Protein AF-A0A2G9TK03-F1 (afdb_monomer)

Organism: Teladorsagia circumcincta (NCBI:txid45464)

Nearest PDB structures (foldseek):
  6gzz-assembly1_V4  TM=2.877E-01  e=1.439E+00  Thermus thermophilus HB8
  5myj-assembly1_A  TM=3.465E-01  e=3.894E+00  Lactococcus cremoris subsp. cremoris MG1363
  5y5u-assembly2_B  TM=3.336E-01  e=6.018E+00  Homo sapiens
  3o4u-assembly1_A  TM=2.567E-01  e=2.519E+00  Homo sapiens

Structure (mmCIF, N/CA/C/O backbone):
data_AF-A0A2G9TK03-F1
#
_entry.id   AF-A0A2G9TK03-F1
#
loop_
_atom_site.group_PDB
_atom_site.id
_atom_site.type_symbol
_atom_site.label_atom_id
_atom_site.label_alt_id
_atom_site.label_comp_id
_atom_site.label_asym_id
_atom_site.label_entity_id
_atom_site.label_seq_id
_atom_site.pdbx_PDB_ins_code
_atom_site.Cartn_x
_atom_site.Cartn_y
_atom_site.Cartn_z
_atom_site.occupancy
_atom_site.B_iso_or_equiv
_atom_site.auth_seq_id
_atom_site.auth_comp_id
_atom_site.auth_asym_id
_atom_site.auth_atom_id
_atom_site.pdbx_PDB_model_num
ATOM 1 N N . MET A 1 1 ? 4.027 -8.608 -5.013 1.00 59.78 1 MET A N 1
ATOM 2 C CA . MET A 1 1 ? 3.207 -9.413 -4.078 1.00 59.78 1 MET A CA 1
ATOM 3 C C . MET A 1 1 ? 1.863 -8.743 -3.835 1.00 59.78 1 MET A C 1
ATOM 5 O O . MET A 1 1 ? 1.709 -8.000 -2.877 1.00 59.78 1 MET A O 1
ATOM 9 N N . ARG A 1 2 ? 0.888 -8.976 -4.718 1.00 73.88 2 ARG A N 1
ATOM 10 C CA . ARG A 1 2 ? -0.509 -8.551 -4.513 1.00 73.88 2 ARG A CA 1
ATOM 11 C C . ARG A 1 2 ? -1.278 -9.523 -3.605 1.00 73.88 2 ARG A C 1
ATOM 13 O O . ARG A 1 2 ? -2.320 -9.173 -3.074 1.00 73.88 2 ARG A O 1
ATOM 20 N N . GLY A 1 3 ? -0.734 -10.727 -3.420 1.00 82.62 3 GLY A N 1
ATOM 21 C CA . GLY A 1 3 ? -1.364 -11.800 -2.660 1.00 82.62 3 GLY A CA 1
ATOM 22 C C . GLY A 1 3 ? -1.612 -11.469 -1.197 1.00 82.62 3 GLY A C 1
ATOM 23 O O . GLY A 1 3 ? -2.752 -11.531 -0.779 1.00 82.62 3 GLY A O 1
ATOM 24 N N . ILE A 1 4 ? -0.594 -10.996 -0.471 1.00 85.19 4 ILE A N 1
ATOM 25 C CA . ILE A 1 4 ? -0.731 -10.628 0.952 1.00 85.19 4 ILE A CA 1
ATOM 26 C C . IL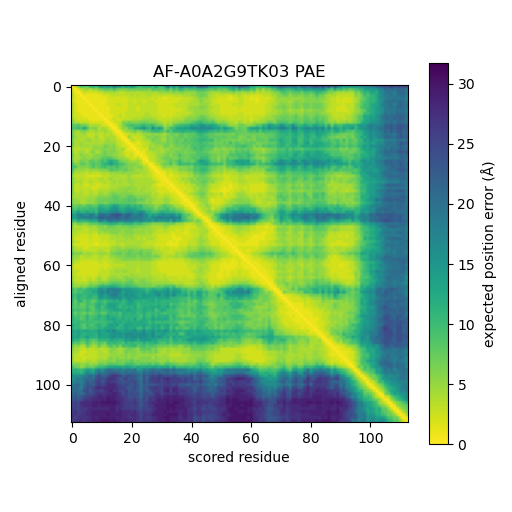E A 1 4 ? -1.832 -9.578 1.153 1.00 85.19 4 ILE A C 1
ATOM 28 O O . ILE A 1 4 ? -2.647 -9.704 2.057 1.00 85.19 4 ILE A O 1
ATOM 32 N N . TYR A 1 5 ? -1.884 -8.559 0.288 1.00 88.88 5 TYR A N 1
ATOM 33 C CA . TYR A 1 5 ? -2.943 -7.549 0.328 1.00 88.88 5 TYR A CA 1
ATOM 34 C C . TYR A 1 5 ? -4.327 -8.166 0.098 1.00 88.88 5 TYR A C 1
ATOM 36 O O . TYR A 1 5 ? -5.255 -7.901 0.853 1.00 88.88 5 TYR A O 1
ATOM 44 N N . LYS A 1 6 ? -4.458 -9.025 -0.918 1.00 89.00 6 LYS A N 1
ATOM 45 C CA . LYS A 1 6 ? -5.711 -9.728 -1.199 1.00 89.00 6 LYS A CA 1
ATOM 46 C C . LYS A 1 6 ? -6.148 -10.630 -0.048 1.00 89.00 6 LYS A C 1
ATOM 48 O O . LYS A 1 6 ? -7.310 -10.582 0.332 1.00 89.00 6 LYS A O 1
ATOM 53 N N . ASP A 1 7 ? -5.228 -11.419 0.497 1.00 89.31 7 ASP A N 1
ATOM 54 C CA . ASP A 1 7 ? -5.477 -12.298 1.638 1.00 89.31 7 ASP A CA 1
ATOM 55 C C . ASP A 1 7 ? -5.959 -11.503 2.840 1.00 89.31 7 ASP A C 1
ATOM 57 O O . ASP A 1 7 ? -6.963 -11.863 3.444 1.00 89.31 7 ASP A O 1
ATOM 61 N N . LEU A 1 8 ? -5.305 -10.378 3.141 1.00 89.38 8 LEU A N 1
ATOM 62 C CA . LEU A 1 8 ? -5.721 -9.502 4.230 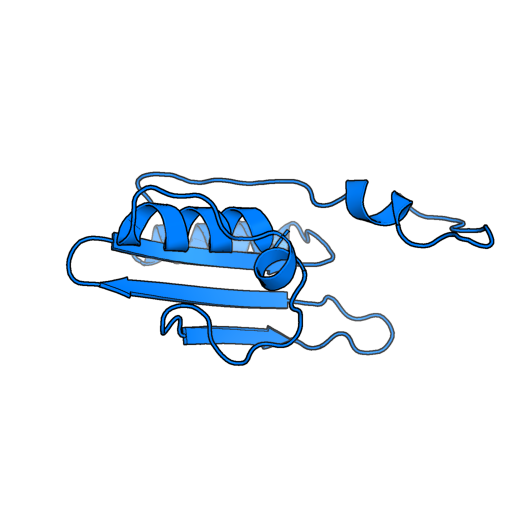1.00 89.38 8 LEU A CA 1
ATOM 63 C C . LEU A 1 8 ? -7.157 -9.003 4.027 1.00 89.38 8 LEU A C 1
ATOM 65 O O . LEU A 1 8 ? -7.954 -9.029 4.962 1.00 89.38 8 LEU A O 1
ATOM 69 N N . LEU A 1 9 ? -7.510 -8.590 2.808 1.00 90.25 9 LEU A N 1
ATOM 70 C CA . LEU A 1 9 ? -8.866 -8.138 2.505 1.00 90.25 9 LEU A CA 1
ATOM 71 C C . LEU A 1 9 ? -9.907 -9.255 2.630 1.00 90.25 9 LEU A C 1
ATOM 73 O O . LEU A 1 9 ? -10.969 -9.012 3.201 1.00 90.25 9 LEU A O 1
ATOM 77 N N . VAL A 1 10 ? -9.624 -10.466 2.143 1.00 90.75 10 VAL A N 1
ATOM 78 C CA . VAL A 1 10 ? -10.545 -11.611 2.284 1.00 90.75 10 VAL A CA 1
ATOM 79 C C . VAL A 1 10 ? -10.699 -11.997 3.754 1.00 90.75 10 VAL A C 1
ATOM 81 O O . VAL A 1 10 ? -11.823 -12.156 4.236 1.00 90.75 10 VAL A O 1
ATOM 84 N N . MET A 1 11 ? -9.587 -12.045 4.490 1.00 89.62 11 MET A N 1
ATOM 85 C CA . MET A 1 11 ? -9.569 -12.388 5.908 1.00 89.62 11 MET A CA 1
ATOM 86 C C . MET A 1 11 ? -10.406 -11.405 6.734 1.00 89.62 11 MET A C 1
ATOM 88 O O . MET A 1 11 ? -11.126 -11.826 7.635 1.00 89.62 11 MET A O 1
ATOM 92 N N . LEU A 1 12 ? -10.391 -10.113 6.394 1.00 88.38 12 LEU A N 1
ATOM 93 C CA . LEU A 1 12 ? -11.220 -9.106 7.063 1.00 88.38 12 LEU A CA 1
ATOM 94 C C . LEU A 1 12 ? -12.725 -9.251 6.798 1.00 88.38 12 LEU A C 1
ATOM 96 O O . LEU A 1 12 ? -13.520 -8.793 7.616 1.00 88.38 12 LEU A O 1
ATOM 100 N N . HIS A 1 13 ? -13.128 -9.859 5.680 1.00 84.62 13 HIS A N 1
ATOM 101 C CA . HIS A 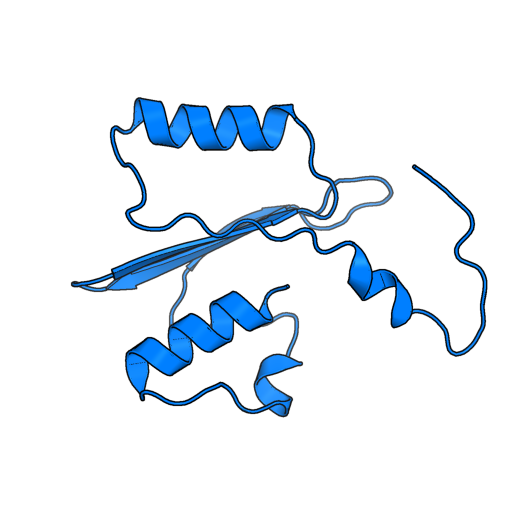1 13 ? -14.544 -10.022 5.332 1.00 84.62 13 HIS A CA 1
ATOM 102 C C . HIS A 1 13 ? -15.138 -11.348 5.806 1.00 84.62 13 HIS A C 1
ATOM 104 O O . HIS A 1 13 ? -16.312 -11.386 6.169 1.00 84.62 13 HIS A O 1
ATOM 110 N N . GLY A 1 14 ? -14.360 -12.432 5.769 1.00 82.19 14 GLY A N 1
ATOM 111 C CA . GLY A 1 14 ? -14.873 -13.784 6.007 1.00 82.19 14 GLY A CA 1
ATOM 112 C C . GLY A 1 14 ? -14.032 -14.644 6.945 1.00 82.19 14 GLY A C 1
ATOM 113 O O . GLY A 1 14 ? -14.431 -15.765 7.231 1.00 82.19 14 GLY A O 1
ATOM 114 N N . GLY A 1 15 ? -12.884 -14.153 7.424 1.00 79.62 15 GLY A N 1
ATOM 115 C CA . GLY A 1 15 ? -11.966 -14.934 8.261 1.00 79.62 15 GLY A CA 1
ATOM 116 C C . GLY A 1 15 ? -11.222 -16.053 7.522 1.00 79.62 15 GLY A C 1
ATOM 117 O O . GLY A 1 15 ? -10.529 -16.841 8.161 1.00 79.62 15 GLY A O 1
ATOM 118 N N . GLU A 1 16 ? -11.341 -16.122 6.196 1.00 85.06 16 GLU A N 1
ATOM 119 C CA . GLU A 1 16 ? -10.698 -17.128 5.347 1.00 85.06 16 GLU A CA 1
ATOM 120 C C . GLU A 1 16 ? -9.593 -16.504 4.479 1.00 85.06 16 GLU A C 1
ATOM 122 O O . GLU A 1 16 ? -9.535 -15.287 4.295 1.00 85.06 16 GLU A O 1
ATOM 127 N N . LEU A 1 17 ? -8.696 -17.343 3.955 1.00 82.88 17 LEU A N 1
ATOM 128 C CA . LEU A 1 17 ? -7.693 -16.936 2.964 1.00 82.88 17 LEU A CA 1
ATOM 129 C C . LEU A 1 17 ? -8.284 -16.990 1.552 1.00 82.88 17 LEU A C 1
ATOM 131 O O . LEU A 1 17 ? -9.273 -17.684 1.311 1.00 82.88 17 LEU A O 1
ATOM 135 N N . ILE A 1 18 ? -7.684 -16.269 0.604 1.00 85.31 18 ILE A N 1
ATOM 136 C CA . ILE A 1 18 ? -8.191 -16.254 -0.769 1.00 85.31 18 ILE A CA 1
ATOM 137 C C . ILE A 1 18 ? -7.947 -17.592 -1.481 1.00 85.31 18 ILE A C 1
ATOM 139 O O . ILE A 1 18 ? -6.917 -18.244 -1.304 1.00 85.31 18 ILE A O 1
ATOM 143 N N . ASP A 1 19 ? -8.876 -17.974 -2.358 1.00 83.94 19 ASP A N 1
ATOM 144 C CA . ASP A 1 19 ? -8.674 -19.095 -3.274 1.00 83.94 19 ASP A CA 1
ATOM 145 C C . ASP A 1 19 ? -7.491 -18.838 -4.232 1.00 83.94 19 ASP A C 1
ATOM 147 O O . ASP A 1 19 ? -7.316 -17.734 -4.762 1.00 83.94 19 ASP A O 1
ATOM 151 N N . ASP A 1 20 ? -6.694 -19.875 -4.505 1.00 81.00 20 ASP A N 1
ATOM 152 C CA . ASP A 1 20 ? -5.484 -19.798 -5.337 1.00 81.00 20 ASP A CA 1
ATOM 153 C C . ASP A 1 20 ? -5.765 -19.308 -6.774 1.00 81.00 20 ASP A C 1
ATOM 155 O O . ASP A 1 20 ? -4.950 -18.593 -7.369 1.00 81.00 20 ASP A O 1
ATOM 159 N N . SER A 1 21 ? -6.941 -19.614 -7.331 1.00 78.38 21 SER A N 1
ATOM 160 C CA . SER A 1 21 ? -7.355 -19.113 -8.648 1.00 78.38 21 SER A CA 1
ATOM 161 C C . SER A 1 21 ? -7.519 -17.588 -8.649 1.00 78.38 21 SER A C 1
ATOM 163 O O . SER A 1 21 ? -7.026 -16.898 -9.546 1.00 78.38 21 SER A O 1
ATOM 165 N N . SER A 1 22 ? -8.128 -17.050 -7.591 1.00 77.88 22 SER A N 1
ATOM 166 C CA . SER A 1 22 ? -8.351 -15.614 -7.399 1.00 77.88 22 SER A CA 1
ATOM 167 C C . SER A 1 22 ? -7.077 -14.895 -6.949 1.00 77.88 22 SER A C 1
ATOM 169 O O . SER A 1 22 ? -6.866 -13.725 -7.277 1.00 77.88 22 SER A O 1
ATOM 171 N N . LEU A 1 23 ? -6.168 -15.596 -6.266 1.00 78.00 23 LEU A N 1
ATOM 172 C CA . LEU A 1 23 ? -4.834 -15.105 -5.922 1.00 78.00 23 LEU A CA 1
ATOM 173 C C . LEU A 1 23 ? -4.004 -14.810 -7.178 1.00 78.00 23 LEU A C 1
ATOM 175 O O . LEU A 1 23 ? -3.344 -13.770 -7.275 1.00 78.00 23 LEU A O 1
ATOM 179 N N . LYS A 1 24 ? -4.064 -15.725 -8.153 1.00 75.25 24 LYS A N 1
ATOM 180 C CA . LYS A 1 24 ? -3.316 -15.662 -9.417 1.00 75.25 24 LYS A CA 1
ATOM 181 C C . LYS A 1 24 ? -3.912 -14.696 -10.433 1.00 75.25 24 LYS A C 1
ATOM 183 O O . LYS A 1 24 ? -3.198 -14.307 -11.360 1.00 75.25 24 LYS A O 1
ATOM 188 N N . ALA A 1 25 ? -5.168 -14.282 -10.266 1.00 76.75 25 ALA A N 1
ATOM 189 C CA . ALA A 1 25 ? -5.800 -13.298 -11.132 1.00 76.75 25 ALA A CA 1
ATOM 190 C C . ALA A 1 25 ? -5.021 -11.968 -11.116 1.00 76.75 25 ALA A C 1
ATOM 192 O O . ALA A 1 25 ? -4.840 -11.311 -10.078 1.00 76.75 25 ALA A O 1
ATOM 193 N N . LYS A 1 26 ? -4.530 -11.586 -12.298 1.00 70.00 26 LYS A N 1
ATOM 194 C CA . LYS A 1 26 ? -3.837 -10.319 -12.566 1.00 70.00 26 LYS A CA 1
ATOM 195 C C . LYS A 1 26 ? -4.810 -9.356 -13.257 1.00 70.00 26 LYS A C 1
ATOM 197 O O . LYS A 1 26 ? -5.877 -9.768 -13.692 1.00 70.00 26 LYS A O 1
ATOM 202 N N . THR A 1 27 ? -4.443 -8.075 -13.328 1.00 68.56 27 THR A N 1
ATOM 203 C CA . THR A 1 27 ? -5.147 -7.035 -14.115 1.00 68.56 27 THR A CA 1
ATOM 204 C C . THR A 1 27 ? -6.598 -6.719 -13.724 1.00 68.56 27 THR A C 1
ATOM 206 O O . THR A 1 27 ? -7.330 -6.133 -14.512 1.00 68.56 27 THR A O 1
ATOM 209 N N . GLU A 1 28 ? -7.030 -7.052 -12.510 1.00 79.31 28 GLU A N 1
ATOM 210 C CA . GLU A 1 28 ? -8.363 -6.668 -12.028 1.00 79.31 28 GLU A CA 1
ATOM 211 C C . GLU A 1 28 ? -8.426 -5.156 -11.763 1.00 79.31 28 GLU A C 1
ATOM 213 O O . GLU A 1 28 ? -7.557 -4.612 -11.073 1.00 79.31 28 GLU A O 1
ATOM 218 N N . HIS A 1 29 ? -9.464 -4.484 -12.269 1.00 78.56 29 HIS A N 1
ATOM 219 C CA . HIS A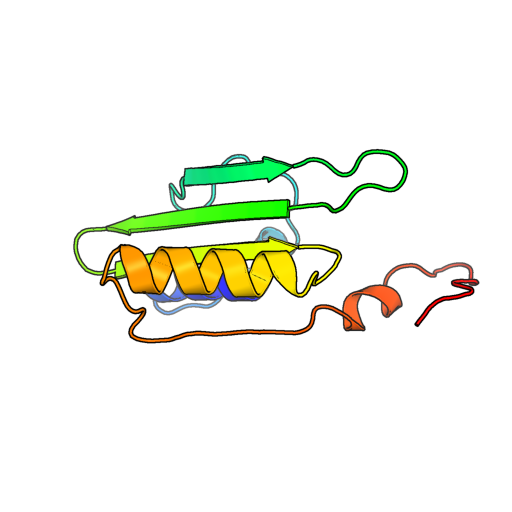 1 29 ? -9.675 -3.050 -12.036 1.00 78.56 29 HIS A CA 1
ATOM 220 C C . HIS A 1 29 ? -9.904 -2.724 -10.555 1.00 78.56 29 HIS A C 1
ATOM 222 O O . HIS A 1 29 ? -9.412 -1.707 -10.079 1.00 78.56 29 HIS A O 1
ATOM 228 N N . SER A 1 30 ? -10.593 -3.607 -9.828 1.00 85.44 30 SER A N 1
ATOM 229 C CA . SER A 1 30 ? -10.835 -3.503 -8.388 1.00 85.44 30 SER A CA 1
ATOM 230 C C . SER A 1 30 ? -10.915 -4.899 -7.752 1.00 85.44 30 SER A C 1
ATOM 232 O O . SER A 1 30 ? -11.147 -5.890 -8.446 1.00 85.44 30 SER A O 1
ATOM 234 N N . PHE A 1 31 ? -10.679 -4.981 -6.447 1.00 87.81 31 PHE A N 1
ATOM 235 C CA . PHE A 1 31 ? -10.784 -6.155 -5.590 1.00 87.81 31 PHE A CA 1
ATOM 236 C C . PHE A 1 31 ? -11.420 -5.739 -4.254 1.00 87.81 31 PHE A C 1
ATOM 238 O O . PHE A 1 31 ? -10.901 -4.855 -3.583 1.00 87.81 31 PHE A O 1
ATOM 245 N N . PHE A 1 32 ? -12.556 -6.340 -3.875 1.00 87.94 32 PHE A N 1
ATOM 246 C CA . PHE A 1 32 ? -13.347 -5.943 -2.691 1.00 87.94 32 PHE A CA 1
ATOM 247 C C . PHE A 1 32 ? -13.698 -4.442 -2.634 1.00 87.94 32 PHE A C 1
ATOM 249 O O . PHE A 1 32 ? -13.720 -3.837 -1.567 1.00 87.94 32 PHE A O 1
ATOM 256 N N . ASN A 1 33 ? -14.000 -3.836 -3.788 1.00 86.88 33 ASN A N 1
ATOM 257 C CA . ASN A 1 33 ? -14.267 -2.398 -3.912 1.00 86.88 33 ASN A CA 1
ATOM 258 C C . ASN A 1 33 ? -13.093 -1.509 -3.453 1.00 86.88 33 ASN A C 1
ATOM 260 O O . ASN A 1 33 ? -13.307 -0.355 -3.074 1.00 86.88 33 ASN A O 1
ATOM 264 N N . ASP A 1 34 ? -11.858 -2.027 -3.505 1.00 91.69 34 ASP A N 1
ATOM 265 C CA . ASP A 1 34 ? -10.664 -1.192 -3.414 1.00 91.69 34 ASP A CA 1
ATOM 266 C C . ASP A 1 34 ? -10.651 -0.144 -4.538 1.00 91.69 34 ASP A C 1
ATOM 268 O O . ASP A 1 34 ? -11.244 -0.310 -5.613 1.00 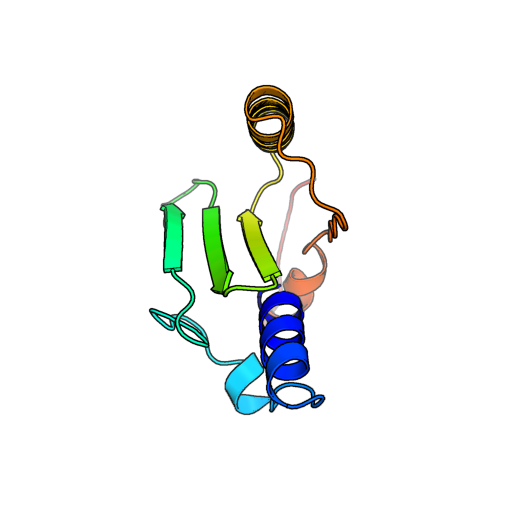91.69 34 ASP A O 1
ATOM 272 N N . ARG A 1 35 ? -9.970 0.967 -4.276 1.00 90.44 35 ARG A N 1
ATOM 273 C CA . ARG A 1 35 ? -9.747 2.037 -5.242 1.00 90.44 35 ARG A CA 1
ATOM 274 C C . ARG A 1 35 ? -8.286 2.048 -5.640 1.00 90.44 35 ARG A C 1
ATOM 276 O O . ARG A 1 35 ? -7.396 1.888 -4.808 1.00 90.44 35 ARG A O 1
ATOM 283 N N . GLN A 1 36 ? -8.033 2.271 -6.922 1.00 89.19 36 GLN A N 1
ATOM 284 C CA . GLN A 1 36 ? -6.685 2.517 -7.411 1.00 89.19 36 GLN A CA 1
ATOM 285 C C . GLN A 1 36 ? -6.354 4.000 -7.226 1.00 89.19 36 GLN A C 1
ATOM 287 O O . GLN A 1 36 ? -7.055 4.851 -7.768 1.00 89.19 36 GLN A O 1
ATOM 292 N N . ILE A 1 37 ? -5.307 4.283 -6.452 1.00 87.88 37 ILE A N 1
ATOM 293 C CA . ILE A 1 37 ? -4.893 5.646 -6.091 1.00 87.88 37 ILE A CA 1
ATOM 294 C C . ILE A 1 37 ? -3.813 6.153 -7.044 1.00 87.88 37 ILE A C 1
ATOM 296 O O . ILE A 1 37 ? -3.897 7.273 -7.535 1.00 87.88 37 ILE A O 1
ATOM 300 N N . ASP A 1 38 ? -2.835 5.305 -7.358 1.00 83.69 38 ASP A N 1
ATOM 301 C CA . ASP A 1 38 ? -1.762 5.621 -8.300 1.00 83.69 38 ASP A CA 1
ATOM 302 C C . ASP A 1 38 ? -1.463 4.404 -9.176 1.00 83.69 38 ASP A C 1
ATOM 304 O O . ASP A 1 38 ? -1.553 3.247 -8.745 1.00 83.69 38 ASP A O 1
ATOM 308 N N . PHE A 1 39 ? -1.123 4.665 -10.431 1.00 84.94 39 PHE A N 1
ATOM 309 C CA . PHE A 1 39 ? -0.750 3.637 -11.382 1.00 84.94 39 PHE A CA 1
ATOM 310 C C . PHE A 1 39 ? 0.190 4.193 -12.439 1.00 84.94 39 PHE A C 1
ATOM 312 O O . PHE A 1 39 ? -0.209 4.940 -13.332 1.00 84.94 39 PHE A O 1
ATOM 319 N N . LEU A 1 40 ? 1.437 3.745 -12.365 1.00 81.69 40 LEU A N 1
ATOM 320 C CA . LEU A 1 40 ? 2.453 3.990 -13.367 1.00 81.69 40 LEU A CA 1
ATOM 321 C C . LEU A 1 40 ? 2.720 2.673 -14.109 1.00 81.69 40 LEU A C 1
ATOM 323 O O . LEU A 1 40 ? 3.342 1.769 -13.535 1.00 81.69 40 LEU A O 1
ATOM 327 N N . PRO A 1 41 ? 2.235 2.520 -15.357 1.00 78.62 41 PRO A N 1
ATOM 328 C CA . PRO A 1 41 ? 2.476 1.314 -16.133 1.00 78.62 41 PRO A CA 1
ATOM 329 C C . PRO A 1 41 ? 3.968 1.142 -16.433 1.00 78.62 41 PRO A C 1
ATOM 331 O O . PRO A 1 41 ? 4.731 2.105 -16.519 1.00 78.62 41 PRO A O 1
ATOM 334 N N . LEU A 1 42 ? 4.377 -0.113 -16.625 1.00 76.31 42 LEU A N 1
ATOM 335 C CA . LEU A 1 42 ? 5.745 -0.445 -16.994 1.00 76.31 42 LEU A CA 1
ATOM 336 C C . LEU A 1 42 ? 5.980 -0.056 -18.462 1.00 76.31 42 LEU A C 1
ATOM 338 O O . LEU A 1 42 ? 5.589 -0.784 -19.373 1.00 76.31 42 LEU A O 1
ATOM 342 N N . GLU A 1 43 ? 6.613 1.088 -18.695 1.00 75.44 43 GLU A N 1
ATOM 343 C CA . GLU A 1 43 ? 7.155 1.452 -20.009 1.00 75.44 43 GLU A CA 1
ATOM 344 C C . GLU A 1 43 ? 8.620 1.005 -20.121 1.00 75.44 43 GLU A C 1
ATOM 346 O O . GLU A 1 43 ? 9.261 0.731 -19.107 1.00 75.44 43 GLU A O 1
ATOM 351 N N . LYS A 1 44 ? 9.151 0.900 -21.350 1.00 59.09 44 LYS A N 1
ATOM 352 C CA . LYS A 1 44 ? 10.535 0.460 -21.616 1.00 59.09 44 LYS A CA 1
ATOM 353 C C . LYS A 1 44 ? 11.513 1.249 -20.723 1.00 59.09 44 LYS A C 1
ATOM 355 O O . LYS A 1 44 ? 11.652 2.453 -20.909 1.00 59.09 44 LYS A O 1
ATOM 360 N N . ASP A 1 45 ? 12.138 0.555 -19.766 1.00 61.28 45 ASP A N 1
ATOM 361 C CA . ASP A 1 45 ? 13.069 1.060 -18.735 1.00 61.28 45 ASP A CA 1
ATOM 362 C C . ASP A 1 45 ? 12.507 1.905 -17.573 1.00 61.28 45 ASP A C 1
ATOM 364 O O . ASP A 1 45 ? 13.269 2.495 -16.805 1.00 61.28 45 ASP A O 1
ATOM 368 N N . ARG A 1 46 ? 11.187 1.941 -17.366 1.00 67.38 46 ARG A N 1
ATOM 369 C CA . ARG A 1 46 ? 10.582 2.687 -16.249 1.00 67.38 46 ARG A CA 1
ATOM 370 C C . ARG A 1 46 ? 10.233 1.816 -15.046 1.00 67.38 46 ARG A C 1
ATOM 372 O O . ARG A 1 46 ? 10.075 0.603 -15.138 1.00 67.38 46 ARG A O 1
ATOM 379 N N . VAL A 1 47 ? 10.102 2.473 -13.896 1.00 73.69 47 VAL A N 1
ATOM 380 C CA . VAL A 1 47 ? 9.602 1.882 -12.651 1.00 73.69 47 VAL A CA 1
ATOM 381 C C . VAL A 1 47 ? 8.099 1.644 -12.794 1.00 73.69 47 VAL A C 1
ATOM 383 O O . VAL A 1 47 ? 7.362 2.556 -13.157 1.00 73.69 47 VAL A O 1
ATOM 386 N N . PHE A 1 48 ? 7.637 0.430 -12.505 1.00 80.19 48 PHE A N 1
ATOM 387 C CA . PHE A 1 48 ? 6.209 0.164 -12.352 1.00 80.19 48 PHE A CA 1
ATOM 388 C C . PHE A 1 48 ? 5.811 0.523 -10.931 1.00 80.19 48 PHE A C 1
ATOM 390 O O . PHE A 1 48 ? 6.445 0.031 -9.997 1.00 80.19 48 PHE A O 1
ATOM 397 N N . ARG A 1 49 ? 4.761 1.330 -10.768 1.00 80.25 49 ARG A N 1
ATOM 398 C CA . ARG A 1 49 ? 4.191 1.662 -9.457 1.00 80.25 49 ARG A CA 1
ATOM 399 C C . ARG A 1 49 ? 2.692 1.420 -9.473 1.00 80.25 49 ARG A C 1
ATOM 401 O O . ARG A 1 49 ? 2.007 1.760 -10.433 1.00 80.25 49 ARG A O 1
ATOM 408 N N . GLN A 1 50 ? 2.182 0.833 -8.405 1.00 85.75 50 GLN A N 1
ATOM 409 C CA . GLN A 1 50 ? 0.756 0.660 -8.192 1.00 85.75 50 GLN A CA 1
ATOM 410 C C . GLN A 1 50 ? 0.441 0.934 -6.728 1.00 85.75 50 GLN A C 1
ATOM 412 O O . GLN A 1 50 ? 0.977 0.255 -5.853 1.00 85.75 50 GLN A O 1
ATOM 417 N N . ALA A 1 51 ? -0.455 1.888 -6.489 1.00 87.44 51 ALA A N 1
ATOM 418 C CA . ALA A 1 51 ? -1.016 2.173 -5.180 1.00 87.44 51 ALA A CA 1
ATOM 419 C C . ALA A 1 51 ? -2.519 1.885 -5.182 1.00 87.44 51 ALA A C 1
ATOM 421 O O . ALA A 1 51 ? -3.247 2.270 -6.104 1.00 87.44 51 ALA A O 1
ATOM 422 N N . ARG A 1 52 ? -2.987 1.185 -4.154 1.00 91.06 52 ARG A N 1
ATOM 423 C CA . ARG A 1 52 ? -4.393 0.836 -3.950 1.00 91.06 52 ARG A CA 1
ATOM 424 C C . ARG A 1 52 ? -4.785 1.107 -2.516 1.00 91.06 52 ARG A C 1
ATOM 426 O O . ARG A 1 52 ? -3.967 0.976 -1.614 1.00 91.06 52 ARG A O 1
ATOM 433 N N . GLU A 1 53 ? -6.049 1.427 -2.322 1.00 91.94 53 GLU A N 1
ATOM 434 C CA . GLU A 1 53 ? -6.611 1.698 -1.013 1.00 91.94 53 GLU A CA 1
ATOM 435 C C . GLU A 1 53 ? -7.942 0.978 -0.861 1.00 91.94 53 GLU A C 1
ATOM 437 O O . GLU A 1 53 ? -8.823 1.060 -1.717 1.00 91.94 53 GLU A O 1
ATOM 442 N N . TYR A 1 54 ? -8.088 0.285 0.257 1.00 92.56 54 TYR A N 1
ATOM 443 C CA . TYR A 1 54 ? -9.366 -0.199 0.738 1.00 92.56 54 TYR A CA 1
ATOM 444 C C . TYR A 1 54 ? -9.717 0.563 2.012 1.00 92.56 54 TYR A C 1
ATOM 446 O O . TYR A 1 54 ? -8.897 0.661 2.923 1.00 92.56 54 TYR A O 1
ATOM 454 N N . HIS A 1 55 ? -10.936 1.087 2.072 1.00 91.75 55 HIS A N 1
ATOM 455 C CA . HIS A 1 55 ? -11.407 1.863 3.208 1.00 91.75 55 HIS A CA 1
ATOM 456 C C . HIS A 1 55 ? -12.844 1.484 3.552 1.00 91.75 55 HIS A C 1
ATOM 458 O O . HIS A 1 55 ? -13.722 1.470 2.683 1.00 91.75 55 HIS A O 1
ATOM 464 N N . ASN A 1 56 ? -13.085 1.222 4.832 1.00 89.56 56 ASN A N 1
ATOM 465 C CA . ASN A 1 56 ? -14.415 1.109 5.413 1.00 89.56 56 ASN A CA 1
ATOM 466 C C . ASN A 1 56 ? -14.466 1.866 6.753 1.00 89.56 56 ASN A C 1
ATOM 468 O O . ASN A 1 56 ? -13.523 2.555 7.118 1.00 89.56 56 ASN A O 1
ATOM 472 N N . ASN A 1 57 ? -15.555 1.728 7.511 1.00 88.75 57 ASN A N 1
ATOM 473 C CA . ASN A 1 57 ? -15.729 2.449 8.780 1.00 88.75 57 ASN A CA 1
ATOM 474 C C . ASN A 1 57 ? -14.724 2.065 9.887 1.00 88.75 57 ASN A C 1
ATOM 476 O O . ASN A 1 57 ? -14.708 2.718 10.926 1.00 88.75 57 ASN A O 1
ATOM 480 N N . TYR A 1 58 ? -13.949 0.993 9.706 1.00 89.38 58 TYR A N 1
ATOM 481 C CA . TYR A 1 58 ? -13.081 0.408 10.734 1.00 89.38 58 TYR A CA 1
ATOM 482 C C . TYR A 1 58 ? -11.614 0.313 10.313 1.00 89.38 58 TYR A C 1
ATOM 484 O O . TYR A 1 58 ? -10.734 0.354 11.165 1.00 89.38 58 TYR A O 1
ATOM 492 N N . PHE A 1 59 ? -11.349 0.151 9.018 1.00 90.06 59 PHE A N 1
ATOM 493 C CA . PHE A 1 59 ? -10.034 -0.155 8.483 1.00 90.06 59 PHE A CA 1
ATOM 494 C C . PHE A 1 59 ? -9.733 0.729 7.281 1.00 90.06 59 PHE A C 1
ATOM 496 O O . PHE A 1 59 ? -10.536 0.839 6.349 1.00 90.06 59 PHE A O 1
ATOM 503 N N . LEU A 1 60 ? -8.522 1.272 7.287 1.00 91.06 60 LEU A N 1
ATOM 504 C CA . LEU A 1 60 ? -7.861 1.848 6.130 1.00 91.06 60 LEU A CA 1
ATOM 505 C C . LEU A 1 60 ? -6.661 0.961 5.796 1.00 91.06 60 LEU A C 1
ATOM 507 O O . LEU A 1 60 ? -5.763 0.793 6.617 1.00 91.06 60 LEU A O 1
ATOM 511 N N . ILE A 1 61 ? -6.655 0.366 4.605 1.00 91.00 61 ILE A N 1
ATOM 512 C CA . ILE A 1 61 ? -5.549 -0.466 4.130 1.00 91.00 61 ILE A CA 1
ATOM 513 C C . ILE A 1 61 ? -5.033 0.112 2.831 1.00 91.00 61 ILE A C 1
ATOM 515 O O . ILE A 1 61 ? -5.700 0.058 1.797 1.00 91.00 61 ILE A O 1
ATOM 519 N N . GLN A 1 62 ? -3.796 0.582 2.887 1.00 89.50 62 GLN A N 1
ATOM 520 C CA . GLN A 1 62 ? -3.077 1.089 1.736 1.00 89.50 62 GLN A CA 1
ATOM 521 C C . GLN A 1 62 ? -2.033 0.068 1.294 1.00 89.50 62 GLN A C 1
ATOM 523 O O . GLN A 1 62 ? -1.266 -0.480 2.085 1.00 89.50 62 GLN A O 1
ATOM 528 N N . TYR A 1 63 ? -2.033 -0.211 0.001 1.00 89.44 63 TYR A N 1
ATOM 529 C CA . TYR A 1 63 ? -1.114 -1.120 -0.653 1.00 89.44 63 TYR A CA 1
ATOM 530 C C . TYR A 1 63 ? -0.288 -0.351 -1.664 1.00 89.44 63 TYR A C 1
ATOM 532 O O . TYR A 1 63 ? -0.841 0.221 -2.599 1.00 89.44 63 TYR A O 1
ATOM 540 N N . LEU A 1 64 ? 1.033 -0.405 -1.515 1.00 86.12 64 LEU A N 1
ATOM 541 C CA . LEU A 1 64 ? 1.978 0.165 -2.462 1.00 86.12 64 LEU A CA 1
ATOM 542 C C . LEU A 1 64 ? 2.898 -0.932 -2.991 1.00 86.12 64 LEU A C 1
ATOM 544 O O . LEU A 1 64 ? 3.512 -1.683 -2.232 1.00 86.12 64 LEU A O 1
ATOM 548 N N . PHE A 1 65 ? 3.016 -1.011 -4.311 1.00 83.75 65 PHE A N 1
ATOM 549 C CA . PHE A 1 65 ? 3.945 -1.905 -4.980 1.00 83.75 65 PHE A CA 1
ATOM 550 C C . PHE A 1 65 ? 4.769 -1.149 -6.009 1.00 83.75 65 PHE A C 1
ATOM 552 O O . PHE A 1 65 ? 4.223 -0.444 -6.856 1.00 83.75 65 PHE A O 1
ATOM 559 N N . THR A 1 66 ? 6.083 -1.360 -5.961 1.00 80.75 66 THR A N 1
ATOM 560 C CA . THR A 1 66 ? 7.036 -0.858 -6.949 1.00 80.75 66 THR A CA 1
ATOM 561 C C . THR A 1 66 ? 7.968 -1.976 -7.410 1.00 80.75 66 THR A C 1
ATOM 563 O O . THR A 1 66 ? 8.340 -2.845 -6.618 1.00 80.75 66 THR A O 1
ATOM 566 N N . THR A 1 67 ? 8.353 -1.981 -8.690 1.00 77.88 67 THR A N 1
ATOM 567 C CA . THR A 1 67 ? 9.363 -2.925 -9.211 1.00 77.88 67 THR A CA 1
ATOM 568 C C . THR A 1 67 ? 10.792 -2.527 -8.869 1.00 77.88 67 THR A C 1
ATOM 570 O O . THR A 1 67 ? 11.694 -3.357 -8.970 1.00 77.88 67 THR A O 1
ATOM 573 N N . ARG A 1 68 ? 11.016 -1.280 -8.453 1.00 74.44 68 ARG A N 1
ATOM 574 C CA . ARG A 1 68 ? 12.328 -0.775 -8.062 1.00 74.44 68 ARG A CA 1
ATOM 575 C C . ARG A 1 68 ? 12.146 0.101 -6.830 1.00 74.44 68 ARG A C 1
ATOM 577 O O . ARG A 1 68 ? 11.500 1.139 -6.906 1.00 74.44 68 ARG A O 1
ATOM 584 N N . ILE A 1 69 ? 12.707 -0.330 -5.702 1.00 66.81 69 ILE A N 1
ATOM 585 C CA . ILE A 1 69 ? 12.780 0.512 -4.507 1.00 66.81 69 ILE A CA 1
ATOM 586 C C . ILE A 1 69 ? 13.810 1.599 -4.797 1.00 66.81 69 ILE A C 1
ATOM 588 O O . ILE A 1 69 ? 15.013 1.340 -4.776 1.00 66.81 69 ILE A O 1
ATOM 592 N N . MET A 1 70 ? 13.337 2.798 -5.119 1.00 66.31 70 MET A N 1
ATOM 593 C CA . MET A 1 70 ? 14.172 3.987 -5.070 1.00 66.31 70 MET A CA 1
ATOM 594 C C . MET A 1 70 ? 14.096 4.546 -3.658 1.00 66.31 70 MET A C 1
ATOM 596 O O . MET A 1 70 ? 13.026 4.586 -3.053 1.00 66.31 70 MET A O 1
ATOM 600 N N . LYS A 1 71 ? 15.250 4.944 -3.122 1.00 67.75 71 LYS A N 1
ATOM 601 C CA . LYS A 1 71 ? 15.336 5.571 -1.802 1.00 67.75 71 LYS A CA 1
ATOM 602 C C . LYS A 1 71 ? 14.366 6.755 -1.706 1.00 67.75 71 LYS A C 1
ATOM 604 O O . LYS A 1 71 ? 13.619 6.845 -0.740 1.00 67.75 71 LYS A O 1
ATOM 609 N N . ASP A 1 72 ? 14.311 7.556 -2.767 1.00 73.25 72 ASP A N 1
ATOM 610 C CA . ASP A 1 72 ? 13.439 8.724 -2.858 1.00 73.25 72 ASP A CA 1
ATOM 611 C C . ASP A 1 72 ? 11.946 8.365 -2.784 1.00 73.25 72 ASP A C 1
ATOM 613 O O . ASP A 1 72 ? 11.182 9.119 -2.192 1.00 73.25 72 ASP A O 1
ATOM 617 N N . ASP A 1 73 ? 11.514 7.210 -3.310 1.00 70.38 73 ASP A N 1
ATOM 618 C CA . ASP A 1 73 ? 10.100 6.799 -3.264 1.00 70.38 73 ASP A CA 1
ATOM 619 C C . ASP A 1 73 ? 9.663 6.469 -1.829 1.00 70.38 73 ASP A C 1
ATOM 6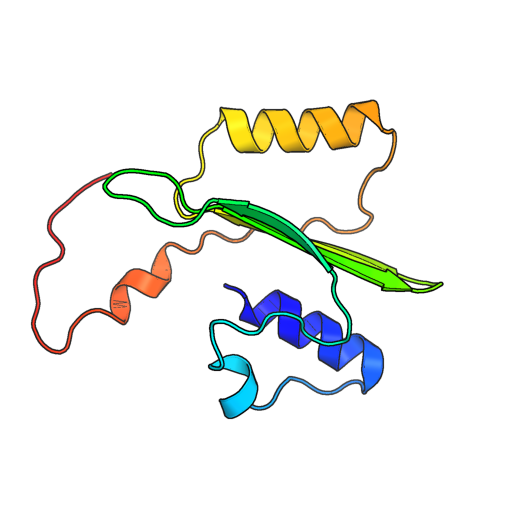21 O O . ASP A 1 73 ? 8.570 6.840 -1.403 1.00 70.38 73 ASP A O 1
ATOM 625 N N . ILE A 1 74 ? 10.521 5.772 -1.074 1.00 74.75 74 ILE A N 1
ATOM 626 C CA . ILE A 1 74 ? 10.257 5.433 0.332 1.00 74.75 74 ILE A CA 1
ATOM 627 C C . ILE A 1 74 ? 10.323 6.687 1.196 1.00 74.75 74 ILE A C 1
ATOM 629 O O . ILE A 1 74 ? 9.429 6.900 2.012 1.00 74.75 74 ILE A O 1
ATOM 633 N N . ASP A 1 75 ? 11.356 7.510 1.008 1.00 78.50 75 ASP A N 1
ATOM 634 C CA . ASP A 1 75 ? 11.516 8.758 1.751 1.00 78.50 75 ASP A CA 1
ATOM 635 C C . ASP A 1 75 ? 10.313 9.677 1.501 1.00 78.50 75 ASP A C 1
ATOM 637 O O . ASP A 1 75 ? 9.753 10.196 2.461 1.00 78.50 75 ASP A O 1
ATOM 641 N N . THR A 1 76 ? 9.847 9.804 0.252 1.00 79.25 76 THR A N 1
ATOM 642 C CA . THR A 1 76 ? 8.647 10.589 -0.093 1.00 79.25 76 THR A CA 1
ATOM 643 C C . THR A 1 76 ? 7.392 10.026 0.565 1.00 79.25 76 THR A C 1
ATOM 645 O O . THR A 1 76 ? 6.685 10.771 1.236 1.00 79.25 76 THR A O 1
ATOM 648 N N . ALA A 1 77 ? 7.139 8.717 0.450 1.00 75.19 77 ALA A N 1
ATOM 649 C CA . ALA A 1 77 ? 5.967 8.092 1.062 1.00 75.19 77 ALA A CA 1
ATOM 650 C C . ALA A 1 77 ? 5.962 8.248 2.594 1.00 75.19 77 ALA A C 1
ATOM 652 O O . ALA A 1 77 ? 4.933 8.545 3.194 1.00 75.19 77 ALA A O 1
ATOM 653 N N . LEU A 1 78 ? 7.123 8.100 3.241 1.00 76.38 78 LEU A N 1
ATOM 654 C CA . LEU A 1 78 ? 7.266 8.344 4.676 1.00 76.38 78 LEU A CA 1
ATOM 655 C C . LEU A 1 78 ? 7.074 9.823 5.023 1.00 76.38 78 LEU A C 1
ATOM 657 O O . LEU A 1 78 ? 6.465 10.122 6.049 1.00 76.38 78 LEU A O 1
ATOM 661 N N . LEU A 1 79 ? 7.566 10.746 4.191 1.00 79.94 79 LEU A N 1
ATOM 662 C CA . LEU A 1 79 ? 7.394 12.182 4.406 1.00 79.94 79 LEU A CA 1
ATOM 663 C C . LEU A 1 79 ? 5.924 12.588 4.316 1.00 79.94 79 LEU A C 1
ATOM 665 O O . LEU A 1 79 ? 5.472 13.395 5.125 1.00 79.94 79 LEU A O 1
ATOM 669 N N . GLU A 1 80 ? 5.188 12.039 3.350 1.00 80.06 80 GLU A N 1
ATOM 670 C CA . GLU A 1 80 ? 3.753 12.272 3.172 1.00 80.06 80 GLU A CA 1
ATOM 671 C C . GLU A 1 80 ? 2.967 11.792 4.394 1.00 80.06 80 GLU A C 1
ATOM 673 O O . GLU A 1 80 ? 2.187 12.565 4.949 1.00 80.06 80 GLU A O 1
ATOM 678 N N . LEU A 1 81 ? 3.256 10.583 4.889 1.00 76.94 81 LEU A N 1
ATOM 679 C CA . LEU A 1 81 ? 2.666 10.056 6.128 1.00 76.94 81 LEU A CA 1
ATOM 680 C C . LEU A 1 81 ? 2.977 10.952 7.338 1.00 76.94 81 LEU A C 1
ATOM 682 O O . LEU A 1 81 ? 2.080 11.327 8.094 1.00 76.94 81 LEU A O 1
ATOM 686 N N . CYS A 1 82 ? 4.243 11.358 7.493 1.00 74.94 82 CYS A N 1
ATOM 687 C CA . CYS A 1 82 ? 4.653 12.267 8.567 1.00 74.94 82 CYS A CA 1
ATOM 688 C C . CYS A 1 82 ? 3.943 13.626 8.475 1.00 74.94 82 CYS A C 1
ATOM 690 O O . CYS A 1 82 ? 3.554 14.187 9.496 1.00 74.94 82 CYS A O 1
ATOM 692 N N . SER A 1 83 ? 3.781 14.157 7.262 1.00 77.44 83 SER A N 1
ATOM 693 C CA . SER A 1 83 ? 3.187 15.477 7.018 1.00 77.44 83 SER A CA 1
ATOM 694 C C . SER A 1 83 ? 1.671 15.477 7.207 1.00 77.44 83 SER A C 1
ATOM 696 O O . SER A 1 83 ? 1.117 16.470 7.674 1.00 77.44 83 SER A O 1
ATOM 698 N N . ALA A 1 84 ? 1.006 14.368 6.877 1.00 77.00 84 ALA A N 1
ATOM 699 C CA . ALA A 1 84 ? -0.419 14.170 7.122 1.00 77.00 84 ALA A CA 1
ATOM 700 C C . ALA A 1 84 ? -0.740 13.940 8.610 1.00 77.00 84 ALA A C 1
ATOM 702 O O . ALA A 1 84 ? -1.898 14.035 9.007 1.00 77.00 84 ALA A O 1
ATOM 703 N N . ASN A 1 85 ? 0.275 13.672 9.445 1.00 75.00 85 ASN A N 1
ATOM 704 C CA . ASN A 1 85 ? 0.118 13.239 10.836 1.00 75.00 85 ASN A CA 1
ATOM 705 C C . ASN A 1 85 ? -0.769 11.978 10.960 1.00 75.00 85 ASN A C 1
ATOM 707 O O . ASN A 1 85 ? -1.429 11.755 11.976 1.00 75.00 85 ASN A O 1
ATOM 711 N N . GLU A 1 86 ? -0.761 11.159 9.908 1.00 74.56 86 GLU A N 1
ATOM 712 C CA . GLU A 1 86 ? -1.485 9.901 9.781 1.00 74.56 86 GLU A CA 1
ATOM 713 C C . GLU A 1 86 ? -0.449 8.777 9.765 1.00 74.56 86 GLU A C 1
ATOM 715 O O . GLU A 1 86 ? 0.191 8.493 8.752 1.00 74.56 86 GLU A O 1
ATOM 720 N N . PHE A 1 87 ? -0.232 8.165 10.928 1.00 80.69 87 PHE A N 1
ATOM 721 C CA . PHE A 1 87 ? 0.701 7.053 11.070 1.00 80.69 87 PHE A CA 1
ATOM 722 C C . PHE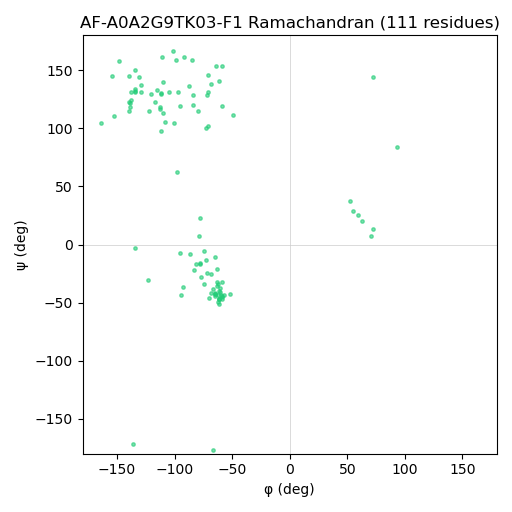 A 1 87 ? -0.064 5.730 11.009 1.00 80.69 87 PHE A C 1
ATOM 724 O O . PHE A 1 87 ? -1.055 5.582 11.726 1.00 80.69 87 PHE A O 1
ATOM 731 N N . PRO A 1 88 ? 0.377 4.758 10.193 1.00 84.19 88 PRO A N 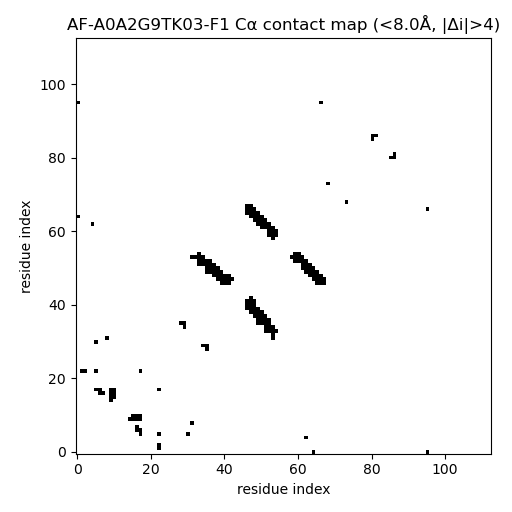1
ATOM 732 C CA . PRO A 1 88 ? -0.274 3.460 10.149 1.00 84.19 88 PRO A CA 1
ATOM 733 C C . PRO A 1 88 ? -0.045 2.709 11.465 1.00 84.19 88 PRO A C 1
ATOM 735 O O . PRO A 1 88 ? 1.077 2.663 11.969 1.00 84.19 88 PRO A O 1
ATOM 738 N N . ASP A 1 89 ? -1.083 2.045 11.975 1.00 87.50 89 ASP A N 1
ATOM 739 C CA . ASP A 1 89 ? -0.959 1.162 13.144 1.00 87.50 89 ASP A CA 1
ATOM 740 C C . ASP A 1 89 ? -0.025 -0.026 12.864 1.00 87.50 89 ASP A C 1
ATOM 742 O O . ASP A 1 89 ? 0.662 -0.534 13.752 1.00 87.50 89 ASP A O 1
ATOM 746 N N . VAL A 1 90 ? -0.001 -0.483 11.607 1.00 86.62 90 VAL A N 1
ATOM 747 C CA . VAL A 1 90 ? 0.802 -1.615 11.142 1.00 86.62 90 VAL A CA 1
ATOM 748 C C . VAL A 1 90 ? 1.426 -1.277 9.792 1.00 86.62 90 VAL A C 1
ATOM 750 O O . VAL A 1 90 ? 0.721 -0.998 8.825 1.00 86.62 90 VAL A O 1
ATOM 753 N N . LEU A 1 91 ? 2.755 -1.373 9.705 1.00 84.94 91 LEU A N 1
ATOM 754 C CA . LEU A 1 91 ? 3.504 -1.221 8.459 1.00 84.94 91 LEU A CA 1
ATOM 755 C C . LEU A 1 91 ? 4.136 -2.558 8.061 1.00 84.94 91 LEU A C 1
ATOM 757 O O . LEU A 1 91 ? 5.004 -3.080 8.760 1.00 84.94 91 LEU A O 1
ATOM 761 N N . LEU A 1 92 ? 3.718 -3.102 6.916 1.00 84.50 92 LEU A N 1
ATOM 762 C CA . LEU A 1 92 ? 4.273 -4.332 6.355 1.00 84.50 92 LEU A CA 1
ATOM 763 C C . LEU A 1 92 ? 5.070 -4.016 5.089 1.00 84.50 92 LEU A C 1
ATOM 765 O O . LEU A 1 92 ? 4.508 -3.645 4.062 1.00 84.50 92 LEU A O 1
ATOM 769 N N . ILE A 1 93 ? 6.387 -4.210 5.157 1.00 80.81 93 ILE A N 1
ATOM 770 C CA . ILE A 1 93 ? 7.300 -4.044 4.022 1.00 80.81 93 ILE A CA 1
ATOM 771 C C . ILE A 1 93 ? 7.841 -5.417 3.641 1.00 80.81 93 ILE A C 1
ATOM 773 O O . ILE A 1 93 ? 8.338 -6.158 4.488 1.00 80.81 93 ILE A O 1
ATOM 777 N N . ASN A 1 94 ? 7.764 -5.763 2.357 1.00 78.38 94 ASN A N 1
ATOM 778 C CA . ASN A 1 94 ? 8.284 -7.027 1.852 1.00 78.38 94 ASN A CA 1
ATOM 779 C C . ASN A 1 94 ? 9.083 -6.814 0.558 1.00 78.38 94 ASN A C 1
ATOM 781 O O . ASN A 1 94 ? 8.613 -6.142 -0.365 1.00 78.38 94 ASN A O 1
ATOM 785 N N . SER A 1 95 ? 10.281 -7.404 0.472 1.00 68.12 95 SER A N 1
ATOM 786 C CA . SER A 1 95 ? 11.072 -7.385 -0.758 1.00 68.12 95 SER A CA 1
ATOM 787 C C . SER A 1 95 ? 10.548 -8.452 -1.728 1.00 68.12 95 SER A C 1
ATOM 789 O O . SER A 1 95 ? 10.609 -9.658 -1.500 1.00 68.12 95 SER A O 1
ATOM 791 N N . CYS A 1 96 ? 10.018 -8.010 -2.867 1.00 57.78 96 CYS A N 1
ATOM 792 C CA . CYS A 1 96 ? 9.490 -8.904 -3.902 1.00 57.78 96 CYS A CA 1
ATOM 793 C C . CYS A 1 96 ? 10.577 -9.557 -4.773 1.00 57.78 96 CYS A C 1
ATOM 795 O O . CYS A 1 96 ? 10.281 -9.988 -5.886 1.00 57.78 96 CYS A O 1
ATOM 797 N N . LEU A 1 97 ? 11.816 -9.664 -4.273 1.00 51.69 97 LEU A N 1
ATOM 798 C CA . LEU A 1 97 ? 12.978 -10.127 -5.040 1.00 51.69 97 LEU A CA 1
ATOM 799 C C . LEU A 1 97 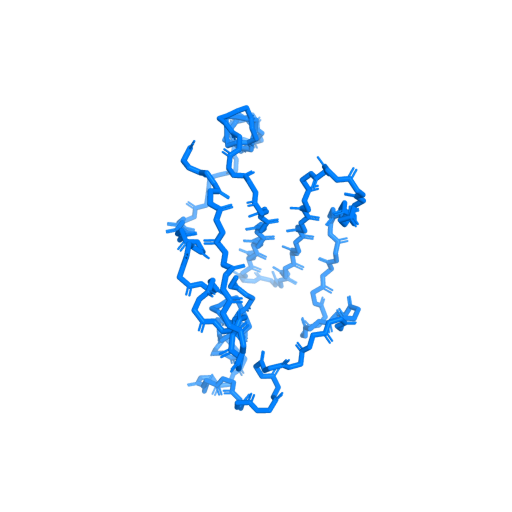? 12.842 -11.589 -5.512 1.00 51.69 97 LEU A C 1
ATOM 801 O O . LEU A 1 97 ? 13.476 -11.992 -6.483 1.00 51.69 97 LEU A O 1
ATOM 805 N N . TRP A 1 98 ? 11.988 -12.391 -4.866 1.00 47.47 98 TRP A N 1
ATOM 806 C CA . TRP A 1 98 ? 11.912 -13.831 -5.134 1.00 47.47 98 TRP A CA 1
ATOM 807 C C . TRP A 1 98 ? 10.984 -14.243 -6.297 1.00 47.47 98 TRP A C 1
ATOM 809 O O . TRP A 1 98 ? 11.043 -15.388 -6.750 1.00 47.47 98 TRP A O 1
ATOM 819 N N . ASP A 1 99 ? 10.196 -13.329 -6.877 1.00 46.47 99 ASP A N 1
ATOM 820 C CA . ASP A 1 99 ? 9.343 -13.656 -8.043 1.00 46.47 99 ASP A CA 1
ATOM 821 C C . ASP A 1 99 ? 10.131 -13.695 -9.379 1.00 46.47 99 ASP A C 1
ATOM 823 O O . ASP A 1 99 ? 9.549 -13.878 -10.446 1.00 46.47 99 ASP A O 1
ATOM 827 N N . ILE A 1 100 ? 11.470 -13.590 -9.333 1.00 45.19 100 ILE A N 1
ATOM 828 C CA . ILE A 1 100 ? 12.368 -13.856 -10.475 1.00 45.19 100 ILE A CA 1
ATOM 829 C C . ILE A 1 100 ? 12.441 -15.361 -10.795 1.00 45.19 100 ILE A C 1
ATOM 831 O O . ILE A 1 100 ? 12.667 -15.744 -11.941 1.00 45.19 100 ILE A O 1
ATOM 835 N N . THR A 1 101 ? 12.172 -16.248 -9.830 1.00 46.81 101 THR A N 1
ATOM 836 C CA . THR A 1 101 ? 12.265 -17.706 -10.060 1.00 46.81 101 THR A CA 1
ATOM 837 C C . THR A 1 101 ? 11.116 -18.302 -10.887 1.00 46.81 101 THR A C 1
ATOM 839 O O . THR A 1 101 ? 11.186 -19.470 -11.257 1.00 46.81 101 THR A O 1
ATOM 842 N N . ARG A 1 102 ? 10.079 -17.526 -11.244 1.00 45.53 102 ARG A N 1
ATOM 843 C CA . ARG A 1 102 ? 8.975 -18.001 -12.107 1.00 45.53 102 ARG A CA 1
ATOM 844 C C . ARG A 1 102 ? 9.131 -17.687 -13.591 1.00 45.53 102 ARG A C 1
ATOM 846 O O . ARG A 1 102 ? 8.351 -18.196 -14.392 1.00 45.53 102 ARG A O 1
ATOM 853 N N . ALA A 1 103 ? 10.127 -16.899 -13.982 1.00 46.56 103 ALA A N 1
ATOM 854 C CA . ALA A 1 103 ? 10.399 -16.613 -15.385 1.00 46.56 103 ALA A CA 1
ATOM 855 C C . ALA A 1 103 ? 11.517 -17.522 -15.919 1.00 46.56 103 ALA A C 1
ATOM 857 O O . ALA A 1 103 ? 12.581 -17.043 -16.291 1.00 46.56 103 ALA A O 1
ATOM 858 N N . SER A 1 104 ? 11.309 -18.842 -15.932 1.00 42.31 104 SER A N 1
ATOM 859 C CA . SER A 1 104 ? 12.128 -19.777 -16.724 1.00 42.31 104 SER A CA 1
ATOM 860 C C . SER A 1 104 ? 11.448 -21.148 -16.864 1.00 42.31 104 SER A C 1
ATOM 862 O O . SER A 1 104 ? 11.529 -21.962 -15.950 1.00 42.31 104 SER A O 1
ATOM 864 N N . PRO A 1 105 ? 10.877 -21.481 -18.033 1.00 47.31 105 PRO A N 1
ATOM 865 C CA . PRO A 1 105 ? 11.049 -22.810 -18.618 1.00 47.31 105 PRO A CA 1
ATOM 866 C C . PRO A 1 105 ? 12.373 -22.882 -19.400 1.00 47.31 105 PRO A C 1
ATOM 868 O O . PRO A 1 105 ? 12.923 -23.956 -19.612 1.00 47.31 105 PRO A O 1
ATOM 871 N N . THR A 1 106 ? 12.903 -21.727 -19.812 1.00 48.25 106 THR A N 1
ATOM 872 C CA . THR A 1 106 ? 14.115 -21.571 -20.621 1.00 48.25 106 THR A CA 1
ATOM 873 C C . THR A 1 106 ? 14.917 -20.401 -20.063 1.00 48.25 106 THR A C 1
ATOM 875 O O . THR A 1 106 ? 14.396 -19.292 -19.984 1.00 48.25 106 THR A O 1
ATOM 878 N N . GLY A 1 107 ? 16.135 -20.688 -19.604 1.00 47.78 107 GLY A N 1
ATOM 879 C CA . GLY A 1 107 ? 16.928 -19.826 -18.734 1.00 47.78 107 GLY A CA 1
ATOM 880 C C . GLY A 1 107 ? 17.426 -18.501 -19.319 1.00 47.78 107 GLY A C 1
ATOM 881 O O . GLY A 1 107 ? 17.201 -18.170 -20.480 1.00 47.78 107 GLY A O 1
ATOM 882 N N . PHE A 1 108 ? 18.191 -17.830 -18.453 1.00 41.50 108 PHE A N 1
ATOM 883 C CA . PHE A 1 108 ? 18.936 -16.573 -18.601 1.00 41.50 108 PHE A CA 1
ATOM 884 C C . PHE A 1 108 ? 18.194 -15.299 -18.174 1.00 41.50 108 PHE A C 1
ATOM 886 O O . PHE A 1 108 ? 17.704 -14.527 -18.988 1.00 41.50 108 PHE A O 1
ATOM 893 N N . PHE A 1 109 ? 18.248 -15.022 -16.866 1.00 41.16 109 PHE A N 1
ATOM 894 C CA . PHE A 1 109 ? 18.320 -13.649 -16.361 1.00 41.16 109 PHE A CA 1
ATOM 895 C C . PHE A 1 109 ? 19.774 -13.351 -15.985 1.00 41.16 109 PHE A C 1
ATOM 897 O O . PHE A 1 109 ? 20.282 -13.839 -14.977 1.00 41.16 109 PHE A O 1
ATOM 904 N N . THR A 1 110 ? 20.462 -12.581 -16.822 1.00 41.09 110 THR A N 1
ATOM 905 C CA . THR A 1 110 ? 21.760 -11.972 -16.512 1.00 41.09 110 THR A CA 1
ATOM 906 C C . THR A 1 110 ? 21.553 -10.545 -16.009 1.00 41.09 110 THR A C 1
ATOM 908 O O . THR A 1 110 ? 21.090 -9.715 -16.785 1.00 41.09 110 THR A O 1
ATOM 911 N N . GLY A 1 111 ? 21.974 -10.273 -14.764 1.00 41.97 111 GLY A N 1
ATOM 912 C CA . GLY A 1 111 ? 22.268 -8.938 -14.205 1.00 41.97 111 GLY A CA 1
ATOM 913 C C . GLY A 1 111 ? 21.043 -8.051 -13.916 1.00 41.97 111 GLY A C 1
ATOM 914 O O . GLY A 1 111 ? 20.067 -8.081 -14.647 1.00 41.97 111 GLY A O 1
ATOM 915 N N . PHE A 1 112 ? 20.989 -7.229 -12.870 1.00 36.50 112 PHE A N 1
ATOM 916 C CA . PHE A 1 112 ? 22.049 -6.591 -12.091 1.00 36.50 112 PHE A CA 1
ATOM 917 C C . PHE A 1 112 ? 21.560 -6.282 -10.663 1.00 36.50 112 PHE A C 1
ATOM 919 O O . PHE A 1 112 ? 20.387 -5.953 -10.467 1.00 36.50 112 PHE A O 1
ATOM 926 N N . LEU A 1 113 ? 22.494 -6.397 -9.709 1.00 36.59 113 LEU A N 1
ATOM 927 C CA . LEU A 1 113 ? 22.544 -5.621 -8.463 1.00 36.59 113 LEU A CA 1
ATOM 928 C C . LEU A 1 113 ? 22.897 -4.163 -8.779 1.00 36.59 113 LEU A C 1
ATOM 930 O O . LEU A 1 113 ? 23.675 -3.963 -9.742 1.00 36.59 113 LEU A O 1
#

Foldseek 3Di:
DCQVVLQVVVCVVPVDGDDPVVSPDPDDCDHPPKHWDDFDDDDDPDKTWTWIWDDDPPDIDIDIDIPDDDVVVVVVVVVVCVVVVNDDPDDDDDDPVPVVVPPDPPDDDDDDD

Sequence (113 aa):
MRGIYKDLLVMLHGGELIDDSSLKAKTEHSFFNDRQIDFLPLEKDRVFRQAREYHNNYFLIQYLFTTRIMKDDIDTALLELCSANEFPDVLLINSCLWDITRASPTGFFTGFL

Radius of gyration: 15.9 Å; Cα contacts (8 Å, |Δi|>4): 96; chains: 1; bounding box: 38×38×35 Å

Solvent-accessible surface area (backbone atoms only — not comparable to full-atom values): 7439 Å² total; per-residue (Å²): 122,67,45,66,60,50,29,52,54,37,31,75,76,72,74,42,74,61,56,70,72,67,55,68,60,72,91,66,88,57,63,96,81,27,44,74,76,44,75,40,72,72,48,97,94,50,67,31,37,41,29,37,38,37,75,61,101,86,47,78,48,77,46,79,46,62,80,57,91,46,70,66,58,54,53,49,55,53,48,51,33,60,71,69,73,54,76,74,95,72,85,88,85,79,85,68,75,70,70,63,78,74,75,55,102,63,83,85,88,78,85,80,134

pLDDT: mean 75.47, std 15.15, range [36.5, 92.56]

Mean predicted aligned error: 10.38 Å

Secondary structure (DSSP, 8-state):
--HHHHHHHHHHHHSSPPPHHHHH----S-STT-EEEEEE---TTPPPEEEEEEE-SS-EEEEEEESS--HHHHHHHHHHHHHHT---S------GGGGGGGS-SS-------